Protein AF-A0A2K9P316-F1 (afdb_monomer_lite)

Structure (mmCIF, N/CA/C/O backbone):
data_AF-A0A2K9P316-F1
#
_entry.id   AF-A0A2K9P316-F1
#
loop_
_atom_site.group_PDB
_atom_site.id
_atom_site.type_symbol
_atom_site.label_atom_id
_atom_site.label_alt_id
_atom_site.label_comp_id
_atom_site.label_asym_id
_atom_site.label_entity_id
_atom_site.label_seq_id
_atom_site.pdbx_PDB_ins_code
_atom_site.Cartn_x
_atom_site.Cartn_y
_atom_site.Cartn_z
_atom_site.occupancy
_atom_site.B_iso_or_equiv
_atom_site.auth_seq_id
_atom_site.auth_comp_id
_atom_site.auth_asym_id
_atom_site.auth_atom_id
_atom_site.pdbx_PDB_model_num
ATOM 1 N N . MET A 1 1 ? -3.159 17.919 13.256 1.00 39.56 1 MET A N 1
ATOM 2 C CA . MET A 1 1 ? -1.846 17.721 12.594 1.00 39.56 1 MET A CA 1
ATOM 3 C C . MET A 1 1 ? -1.701 16.246 12.233 1.00 39.56 1 MET A C 1
ATOM 5 O O . MET A 1 1 ? -1.472 15.439 13.125 1.00 39.56 1 MET A O 1
ATOM 9 N N . ASN A 1 2 ? -1.894 15.871 10.963 1.00 51.44 2 ASN A N 1
ATOM 10 C CA . ASN A 1 2 ? -1.737 14.477 10.527 1.00 51.44 2 ASN A CA 1
ATOM 11 C C . ASN A 1 2 ? -0.264 14.069 10.635 1.00 51.44 2 ASN A C 1
ATOM 13 O O . ASN A 1 2 ? 0.562 14.499 9.829 1.00 51.44 2 ASN A O 1
ATOM 17 N N . LYS A 1 3 ? 0.071 13.263 11.650 1.00 60.81 3 LYS A N 1
ATOM 18 C CA . LYS A 1 3 ? 1.403 12.675 11.820 1.00 60.81 3 LYS A CA 1
ATOM 19 C C . LYS A 1 3 ? 1.664 11.732 10.643 1.00 60.81 3 LYS A C 1
ATOM 21 O O . LYS A 1 3 ? 1.243 10.579 10.663 1.00 60.81 3 LYS A O 1
ATOM 26 N N . LYS A 1 4 ? 2.337 12.228 9.601 1.00 72.31 4 LYS A N 1
ATOM 27 C CA . LYS A 1 4 ? 2.866 11.384 8.523 1.00 72.31 4 LYS A CA 1
ATOM 28 C C . LYS A 1 4 ? 3.843 10.394 9.155 1.00 72.31 4 LYS A C 1
ATOM 30 O O . LYS A 1 4 ? 4.818 10.811 9.775 1.00 72.31 4 LYS A O 1
ATOM 35 N N . LYS A 1 5 ? 3.566 9.098 9.031 1.00 79.12 5 LYS A N 1
ATOM 36 C CA . LYS A 1 5 ? 4.488 8.043 9.459 1.00 79.12 5 LYS A CA 1
ATOM 37 C C . LYS A 1 5 ? 5.347 7.633 8.263 1.00 79.12 5 LYS A C 1
ATOM 39 O O . LYS A 1 5 ? 4.820 7.438 7.171 1.00 79.12 5 LYS A O 1
ATOM 44 N N . HIS A 1 6 ? 6.659 7.541 8.465 1.00 85.69 6 HIS A N 1
ATOM 45 C CA . HIS A 1 6 ? 7.586 7.008 7.469 1.00 85.69 6 HIS A CA 1
ATOM 46 C C . HIS A 1 6 ? 7.701 5.493 7.649 1.00 85.69 6 HIS A C 1
ATOM 48 O O . HIS A 1 6 ? 7.913 5.023 8.766 1.00 85.69 6 HIS A O 1
ATOM 54 N N . ILE A 1 7 ? 7.584 4.742 6.555 1.00 85.88 7 ILE A N 1
ATOM 55 C CA . ILE A 1 7 ? 7.770 3.290 6.540 1.00 85.88 7 ILE A CA 1
ATOM 56 C C . ILE A 1 7 ? 9.095 3.013 5.833 1.00 85.88 7 ILE A C 1
ATOM 58 O O . ILE A 1 7 ? 9.274 3.404 4.683 1.00 85.88 7 ILE A O 1
ATOM 62 N N . SER A 1 8 ? 10.021 2.354 6.529 1.00 89.06 8 SER A N 1
ATOM 63 C CA . SER A 1 8 ? 11.252 1.829 5.936 1.00 89.06 8 SER A CA 1
ATOM 64 C C . SER A 1 8 ? 11.129 0.316 5.815 1.00 89.06 8 SER A C 1
ATOM 66 O O . SER A 1 8 ? 10.737 -0.345 6.777 1.00 89.06 8 SER A O 1
ATOM 68 N N . ILE A 1 9 ? 11.441 -0.224 4.640 1.00 88.88 9 ILE A N 1
ATOM 69 C CA . ILE A 1 9 ? 11.358 -1.655 4.337 1.00 88.88 9 ILE A CA 1
ATOM 70 C C . ILE A 1 9 ? 12.753 -2.110 3.919 1.00 88.88 9 ILE A C 1
ATOM 72 O O . ILE A 1 9 ? 13.414 -1.440 3.127 1.00 88.88 9 ILE A O 1
ATOM 76 N N . ARG A 1 10 ? 13.207 -3.242 4.459 1.00 94.50 10 ARG A N 1
ATOM 77 C CA . ARG A 1 10 ? 14.459 -3.876 4.035 1.00 94.50 10 ARG A CA 1
ATOM 78 C C . ARG A 1 10 ? 14.152 -4.889 2.938 1.00 94.50 10 ARG A C 1
ATOM 80 O O . ARG A 1 10 ? 13.363 -5.799 3.163 1.00 94.50 10 ARG A O 1
ATOM 87 N N . VAL A 1 11 ? 14.783 -4.715 1.785 1.00 94.06 11 VAL A N 1
ATOM 88 C CA . VAL A 1 11 ? 14.726 -5.60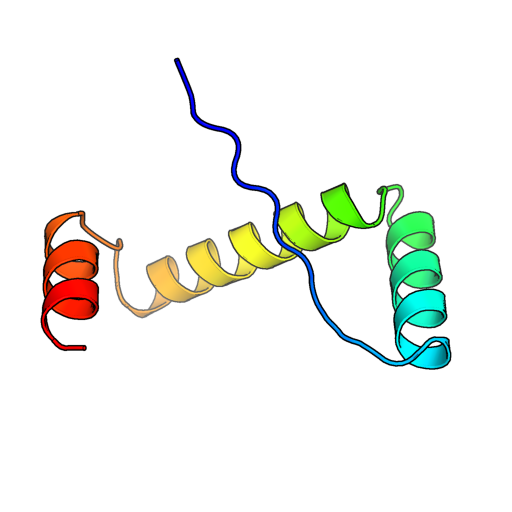8 0.619 1.00 94.06 11 VAL A CA 1
ATOM 89 C C . VAL A 1 11 ? 16.103 -5.632 -0.036 1.00 94.06 11 VAL A C 1
ATOM 91 O O . VAL A 1 11 ? 16.900 -4.715 0.180 1.00 94.06 11 VAL A O 1
ATOM 94 N N . ASP A 1 12 ? 16.398 -6.660 -0.823 1.00 97.25 12 ASP A N 1
ATOM 95 C CA . ASP A 1 12 ? 17.601 -6.668 -1.647 1.00 97.25 12 ASP A CA 1
ATOM 96 C C . ASP A 1 12 ? 17.484 -5.686 -2.827 1.00 97.25 12 ASP A C 1
ATOM 98 O O . ASP A 1 12 ? 16.396 -5.261 -3.237 1.00 97.25 12 ASP A O 1
ATOM 102 N N . SER A 1 13 ? 18.638 -5.302 -3.369 1.00 96.38 13 SER A N 1
ATOM 103 C CA . SER A 1 13 ? 18.725 -4.290 -4.422 1.00 96.38 13 SER A CA 1
ATOM 104 C C . SER A 1 13 ? 18.091 -4.736 -5.742 1.00 96.38 13 SER A C 1
ATOM 106 O O . SER A 1 13 ? 17.538 -3.898 -6.453 1.00 96.38 13 SER A O 1
ATOM 108 N N . ASP A 1 14 ? 18.160 -6.026 -6.089 1.00 98.00 14 ASP A N 1
ATOM 109 C CA . ASP A 1 14 ? 17.600 -6.533 -7.348 1.00 98.00 14 ASP A CA 1
ATOM 110 C C . ASP A 1 14 ? 16.071 -6.459 -7.324 1.00 98.00 14 ASP A C 1
ATOM 112 O O . ASP A 1 14 ? 15.447 -5.901 -8.234 1.0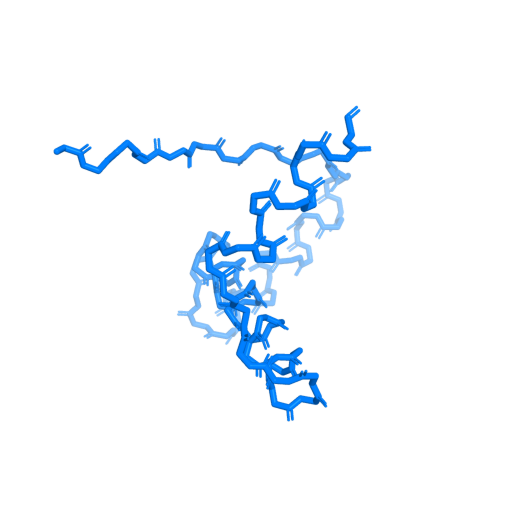0 98.00 14 ASP A O 1
ATOM 116 N N . PHE A 1 15 ? 15.467 -6.914 -6.228 1.00 97.81 15 PHE A N 1
ATOM 117 C CA . PHE A 1 15 ? 14.035 -6.790 -6.002 1.00 97.81 15 PHE A CA 1
ATOM 118 C C . PHE A 1 15 ? 13.575 -5.328 -6.034 1.00 97.81 15 PHE A C 1
ATOM 120 O O . PHE A 1 15 ? 12.595 -4.996 -6.708 1.00 97.81 15 PHE A O 1
ATOM 127 N N . LEU A 1 16 ? 14.303 -4.429 -5.360 1.00 96.69 16 LEU A N 1
ATOM 128 C CA . LEU A 1 16 ? 13.963 -3.006 -5.334 1.00 96.69 16 LEU A CA 1
ATOM 129 C C . LEU A 1 16 ? 14.008 -2.377 -6.736 1.00 96.69 16 LEU A C 1
ATOM 131 O O . LEU A 1 16 ? 13.120 -1.601 -7.097 1.00 96.69 16 LEU A O 1
ATOM 135 N N . ASN A 1 17 ? 15.000 -2.740 -7.549 1.00 97.88 17 ASN A N 1
ATOM 136 C CA . ASN A 1 17 ? 15.116 -2.268 -8.927 1.00 97.88 17 ASN A CA 1
ATOM 137 C C . ASN A 1 17 ? 13.951 -2.753 -9.798 1.00 97.88 17 ASN A C 1
ATOM 139 O O . ASN A 1 17 ? 13.345 -1.948 -10.511 1.00 97.88 17 ASN A O 1
ATOM 143 N N . LYS A 1 18 ? 13.585 -4.039 -9.701 1.00 98.44 18 LYS A N 1
ATOM 144 C CA . LYS A 1 18 ? 12.417 -4.602 -10.402 1.00 98.44 18 LYS A CA 1
ATOM 145 C C . LYS A 1 18 ? 11.125 -3.906 -9.986 1.00 98.44 18 LYS A C 1
ATOM 147 O O . LYS A 1 18 ? 10.313 -3.547 -10.839 1.00 98.44 18 LYS A O 1
ATOM 152 N N . PHE A 1 19 ? 10.960 -3.639 -8.693 1.00 98.06 19 PHE A N 1
ATOM 153 C CA . PHE A 1 19 ? 9.812 -2.896 -8.188 1.00 98.06 19 PHE A CA 1
ATOM 154 C C . PHE A 1 19 ? 9.725 -1.488 -8.798 1.00 98.06 19 PHE A C 1
ATOM 156 O O . PHE A 1 19 ? 8.674 -1.103 -9.313 1.00 98.06 19 PHE A O 1
ATOM 163 N N . TYR A 1 20 ? 10.823 -0.725 -8.801 1.00 97.69 20 TYR A N 1
ATOM 164 C CA . TYR A 1 20 ? 10.834 0.611 -9.404 1.00 97.69 20 TYR A CA 1
ATOM 165 C C . TYR A 1 20 ? 10.619 0.587 -10.919 1.00 97.69 20 TYR A C 1
ATOM 167 O O . TYR A 1 20 ? 9.989 1.506 -11.445 1.00 97.69 20 TYR A O 1
ATOM 175 N N . TYR A 1 21 ? 11.102 -0.444 -11.615 1.00 98.44 21 TYR A N 1
ATOM 176 C CA . TYR A 1 21 ? 10.819 -0.640 -13.035 1.00 98.44 21 TYR A CA 1
ATOM 177 C C . TYR A 1 21 ? 9.309 -0.764 -13.284 1.00 98.44 21 TYR A C 1
ATOM 179 O O . TYR A 1 21 ? 8.753 0.004 -14.068 1.00 98.44 21 TYR A O 1
ATOM 187 N N . VAL A 1 22 ? 8.626 -1.653 -12.553 1.00 98.44 22 VAL A N 1
ATOM 188 C CA . VAL A 1 22 ? 7.169 -1.849 -12.672 1.00 98.44 22 VAL A CA 1
ATOM 189 C C . VAL A 1 22 ? 6.398 -0.594 -12.257 1.00 98.44 22 VAL A C 1
ATOM 191 O O . VAL A 1 22 ? 5.451 -0.200 -12.933 1.00 98.44 22 VAL A O 1
ATOM 194 N N . ALA A 1 23 ? 6.813 0.080 -11.181 1.00 98.31 23 ALA A N 1
ATOM 195 C CA . ALA A 1 23 ? 6.187 1.328 -10.752 1.00 98.31 23 ALA A CA 1
ATOM 196 C C . ALA A 1 23 ? 6.233 2.391 -11.863 1.00 98.31 23 ALA A C 1
ATOM 198 O O . ALA A 1 23 ? 5.206 2.992 -12.179 1.00 98.31 23 ALA A O 1
ATOM 199 N N . ARG A 1 24 ? 7.398 2.570 -12.502 1.00 98.19 24 ARG A N 1
ATOM 200 C CA . ARG A 1 24 ? 7.570 3.507 -13.623 1.00 98.19 24 ARG A CA 1
ATOM 201 C C . ARG A 1 24 ? 6.764 3.098 -14.849 1.00 98.19 24 ARG A C 1
ATOM 203 O O . ARG A 1 24 ? 6.139 3.966 -15.448 1.00 98.19 24 ARG A O 1
ATOM 210 N N . TYR A 1 25 ? 6.745 1.808 -15.188 1.00 98.38 25 TYR A N 1
ATOM 211 C CA . TYR A 1 25 ? 5.903 1.277 -16.265 1.00 98.38 25 TYR A CA 1
ATOM 212 C C . TYR A 1 25 ? 4.424 1.628 -16.040 1.00 98.38 25 TYR A C 1
ATOM 214 O O . TYR A 1 25 ? 3.737 2.074 -16.952 1.00 98.38 25 TYR A O 1
ATOM 222 N N . ASN A 1 26 ? 3.968 1.545 -14.790 1.00 97.62 26 ASN A N 1
ATOM 223 C CA . ASN A 1 26 ? 2.619 1.925 -14.375 1.00 97.62 26 ASN A CA 1
ATOM 224 C C . ASN A 1 26 ? 2.399 3.447 -14.224 1.00 97.62 26 ASN A C 1
ATOM 226 O O . ASN A 1 26 ? 1.350 3.856 -13.720 1.00 97.62 26 ASN A O 1
ATOM 230 N N . GLY A 1 27 ? 3.374 4.292 -14.580 1.00 97.88 27 GLY A N 1
ATOM 231 C CA . GLY A 1 27 ? 3.288 5.752 -14.455 1.00 97.88 27 GLY A CA 1
ATOM 232 C C . GLY A 1 27 ? 3.318 6.275 -13.012 1.00 97.88 27 GLY A C 1
ATOM 233 O O . GLY A 1 27 ? 2.817 7.367 -12.744 1.00 97.88 27 GLY A O 1
ATOM 234 N N . ARG A 1 28 ? 3.868 5.511 -12.058 1.00 96.88 28 ARG A N 1
ATOM 235 C CA . ARG A 1 28 ? 3.904 5.855 -10.626 1.00 96.88 28 ARG A CA 1
ATOM 236 C C . ARG A 1 28 ? 5.334 5.946 -10.087 1.00 96.88 28 ARG A C 1
ATOM 238 O O . ARG A 1 28 ? 6.253 5.273 -10.548 1.00 96.88 28 ARG A O 1
ATOM 245 N N . SER A 1 29 ? 5.522 6.755 -9.043 1.00 97.06 29 SER A N 1
ATOM 246 C CA . SER A 1 29 ? 6.715 6.649 -8.192 1.00 97.06 29 SER A CA 1
ATOM 247 C C . SER A 1 29 ? 6.659 5.357 -7.371 1.00 97.06 29 SER A C 1
ATOM 249 O O . SER A 1 29 ? 5.578 4.803 -7.169 1.00 97.06 29 SER A O 1
ATOM 251 N N . GLY A 1 30 ? 7.793 4.887 -6.841 1.00 95.44 30 GLY A N 1
ATOM 252 C CA . GLY A 1 30 ? 7.792 3.691 -5.988 1.00 95.44 30 GLY A CA 1
ATOM 253 C C . GLY A 1 30 ? 6.875 3.840 -4.772 1.00 95.44 30 GLY A C 1
ATOM 254 O O . GLY A 1 30 ? 6.033 2.983 -4.529 1.00 95.44 30 GLY A O 1
ATOM 255 N N . SER A 1 31 ? 6.939 4.974 -4.067 1.00 93.94 31 SER A N 1
ATOM 256 C CA . SER A 1 31 ? 6.026 5.260 -2.952 1.00 93.94 31 SER A CA 1
ATOM 257 C C . SER A 1 31 ? 4.560 5.322 -3.393 1.00 93.94 31 SER A C 1
ATOM 259 O O . SER A 1 31 ? 3.687 4.833 -2.680 1.00 93.94 31 SER A O 1
ATOM 261 N N . GLY A 1 32 ? 4.280 5.885 -4.575 1.00 96.00 32 GLY A N 1
ATOM 262 C CA . GLY A 1 32 ? 2.932 5.912 -5.143 1.00 96.00 32 GLY A CA 1
ATOM 263 C C . GLY A 1 32 ? 2.408 4.515 -5.481 1.00 96.00 32 GLY A C 1
ATOM 264 O O . GLY A 1 32 ? 1.246 4.217 -5.217 1.00 96.00 32 GLY A O 1
ATOM 265 N N . GLN A 1 33 ? 3.269 3.641 -6.004 1.00 97.50 33 GLN A N 1
ATOM 266 C CA . GLN A 1 33 ? 2.943 2.243 -6.274 1.00 97.50 33 GLN A CA 1
ATOM 267 C C . GLN A 1 33 ? 2.707 1.460 -4.973 1.00 97.50 33 GLN A C 1
ATOM 269 O O . GLN A 1 33 ? 1.731 0.722 -4.902 1.00 97.50 33 GLN A O 1
ATOM 274 N N . ILE A 1 34 ? 3.525 1.651 -3.927 1.00 96.00 34 ILE A N 1
ATOM 275 C CA . ILE A 1 34 ? 3.284 1.034 -2.608 1.00 96.00 34 ILE A CA 1
ATOM 276 C C . ILE A 1 34 ? 1.938 1.485 -2.033 1.00 96.00 34 ILE A C 1
ATOM 278 O O . ILE A 1 34 ? 1.149 0.646 -1.612 1.00 96.00 34 ILE A O 1
ATOM 282 N N . LEU A 1 35 ? 1.641 2.788 -2.056 1.00 95.31 35 LEU A N 1
ATOM 283 C CA . LEU A 1 35 ? 0.370 3.307 -1.544 1.00 95.31 35 LEU A CA 1
ATOM 284 C C . LEU A 1 35 ? -0.831 2.731 -2.302 1.00 95.31 35 LEU A C 1
ATOM 286 O O . LEU A 1 35 ? -1.842 2.407 -1.684 1.00 95.31 35 LEU A O 1
ATOM 290 N N . TYR A 1 36 ? -0.718 2.602 -3.626 1.00 97.06 36 TYR A N 1
ATOM 291 C CA . TYR A 1 36 ? -1.734 1.954 -4.449 1.00 97.0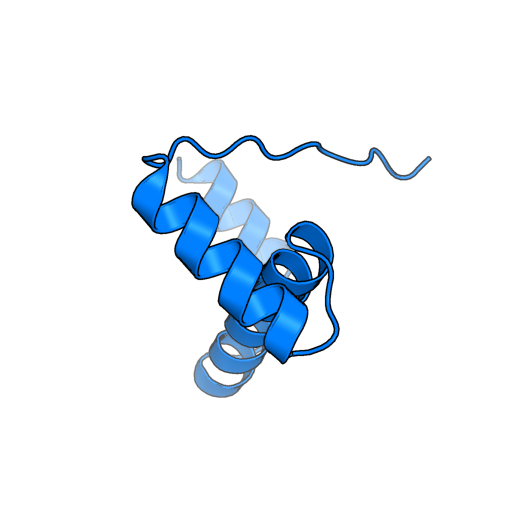6 36 TYR A CA 1
ATOM 292 C C . TYR A 1 36 ? -1.950 0.498 -4.019 1.00 97.06 36 TYR A C 1
ATOM 294 O O . TYR A 1 36 ? -3.076 0.127 -3.712 1.00 97.06 36 TYR A O 1
ATOM 302 N N . LEU A 1 37 ? -0.875 -0.291 -3.912 1.00 97.06 37 LEU A N 1
ATOM 303 C CA . LEU A 1 37 ? -0.951 -1.700 -3.517 1.00 97.06 37 LEU A CA 1
ATOM 304 C C . LEU A 1 37 ? -1.550 -1.884 -2.116 1.00 97.06 37 LEU A C 1
ATOM 306 O O . LEU A 1 37 ? -2.387 -2.759 -1.931 1.00 97.06 37 LEU A O 1
ATOM 310 N N . MET A 1 38 ? -1.168 -1.047 -1.144 1.00 96.88 38 MET A N 1
ATOM 311 C CA . MET A 1 38 ? -1.734 -1.100 0.211 1.00 96.88 38 MET A CA 1
ATOM 312 C C . MET A 1 38 ? -3.239 -0.820 0.215 1.00 96.88 38 MET A C 1
ATOM 314 O O . MET A 1 38 ? -3.975 -1.488 0.931 1.00 96.88 38 MET A O 1
ATOM 318 N N . ARG A 1 39 ? -3.701 0.153 -0.582 1.00 97.12 39 ARG A N 1
ATOM 319 C CA . ARG A 1 39 ? -5.133 0.462 -0.703 1.00 97.12 39 ARG A CA 1
ATOM 320 C C . ARG A 1 39 ? -5.893 -0.673 -1.364 1.00 97.12 39 ARG A C 1
ATOM 322 O O . ARG A 1 39 ? -6.889 -1.101 -0.808 1.00 97.12 39 ARG A O 1
ATOM 329 N N . SER A 1 40 ? -5.387 -1.192 -2.484 1.00 97.75 40 SER A N 1
ATOM 330 C CA . SER A 1 40 ? -6.005 -2.333 -3.163 1.00 97.75 40 SER A CA 1
ATOM 331 C C . SER A 1 40 ? -6.129 -3.538 -2.235 1.00 97.75 40 SER A C 1
ATOM 333 O O . SER A 1 40 ? -7.189 -4.140 -2.173 1.00 97.75 40 SER A O 1
ATOM 335 N N . LEU A 1 41 ? -5.087 -3.832 -1.450 1.00 98.19 41 LEU A N 1
ATOM 336 C CA . LEU A 1 41 ? -5.119 -4.923 -0.478 1.00 98.19 41 LEU A CA 1
ATOM 337 C C . LEU A 1 41 ? -6.197 -4.724 0.599 1.00 98.19 41 LEU A C 1
ATOM 339 O O . LEU A 1 41 ? -6.899 -5.674 0.927 1.00 98.19 41 LEU A O 1
ATOM 343 N N . ILE A 1 42 ? -6.346 -3.506 1.131 1.00 98.12 42 ILE A N 1
ATOM 344 C CA . ILE A 1 42 ? -7.404 -3.190 2.105 1.00 98.12 42 ILE A CA 1
ATOM 345 C C . ILE A 1 42 ? -8.782 -3.292 1.447 1.00 98.12 42 ILE A C 1
ATOM 347 O O . ILE A 1 42 ? -9.667 -3.935 1.997 1.00 98.12 42 ILE A O 1
ATOM 351 N N . ASP A 1 43 ? -8.958 -2.700 0.266 1.00 98.06 43 ASP A N 1
ATOM 352 C CA . ASP A 1 43 ? -10.235 -2.693 -0.449 1.00 98.06 43 ASP A CA 1
ATOM 353 C C . ASP A 1 43 ? -10.701 -4.114 -0.782 1.00 98.06 43 ASP A C 1
ATOM 355 O O . ASP A 1 43 ? -11.886 -4.417 -0.667 1.00 98.06 43 ASP A O 1
ATOM 359 N N . ASP A 1 44 ? -9.786 -4.984 -1.208 1.00 98.31 44 ASP A N 1
ATOM 360 C CA . ASP A 1 44 ? -10.104 -6.369 -1.550 1.00 98.31 44 ASP A CA 1
ATOM 361 C C . ASP A 1 44 ? -10.435 -7.189 -0.300 1.00 98.31 44 ASP A C 1
ATOM 363 O O . ASP A 1 44 ? -11.440 -7.899 -0.293 1.00 98.31 44 ASP A O 1
ATOM 367 N N . PHE A 1 45 ? -9.684 -7.004 0.790 1.00 98.25 45 PHE A N 1
ATOM 368 C CA . PHE A 1 45 ? -10.008 -7.613 2.079 1.00 98.25 45 PHE A CA 1
ATOM 369 C C . PHE A 1 45 ? -11.388 -7.169 2.588 1.00 98.25 45 PHE A C 1
ATOM 371 O O . PHE A 1 45 ? -12.198 -7.997 2.996 1.00 98.25 45 PHE A O 1
ATOM 378 N N . GLU A 1 46 ? -11.696 -5.871 2.519 1.00 98.12 46 GLU A N 1
ATOM 379 C CA . GLU A 1 46 ? -12.975 -5.335 2.990 1.00 98.12 46 GLU A CA 1
ATOM 380 C C . GLU A 1 46 ? -14.177 -5.785 2.148 1.00 98.12 4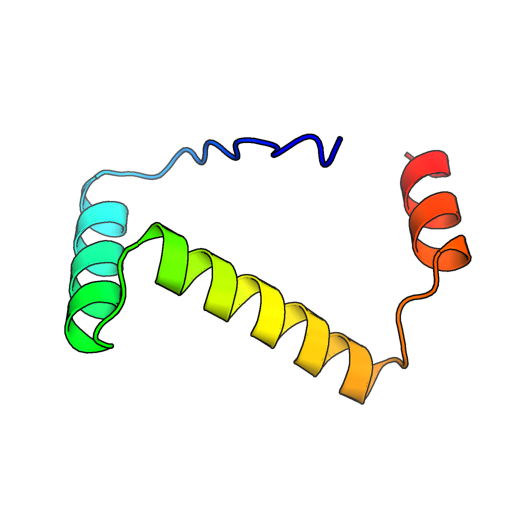6 GLU A C 1
ATOM 382 O O . GLU A 1 46 ? -15.295 -5.862 2.661 1.00 98.12 46 GLU A O 1
ATOM 387 N N . LYS A 1 47 ? -13.977 -6.080 0.856 1.00 98.06 47 LYS A N 1
ATOM 388 C CA . LYS A 1 47 ? -15.024 -6.668 0.003 1.00 98.06 47 LYS A CA 1
ATOM 389 C C . LYS A 1 47 ? -15.349 -8.103 0.411 1.00 98.06 47 LYS A C 1
ATOM 391 O O . LYS A 1 47 ? -16.507 -8.495 0.312 1.00 98.06 47 LYS A O 1
ATOM 396 N N . GLU A 1 48 ? -14.345 -8.873 0.823 1.00 98.19 48 GLU A N 1
ATOM 397 C CA . GLU A 1 48 ? -14.501 -10.286 1.178 1.00 98.19 48 GLU A CA 1
ATOM 398 C C . GLU A 1 48 ? -14.986 -10.479 2.622 1.00 98.19 48 GLU A C 1
ATOM 400 O O . GLU A 1 48 ? -15.861 -11.306 2.876 1.00 98.19 48 GLU A O 1
ATOM 405 N N . HIS A 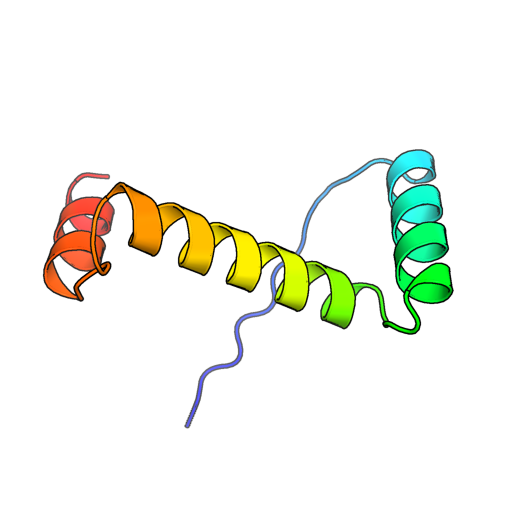1 49 ? -14.458 -9.695 3.564 1.00 97.38 49 HIS A N 1
ATOM 406 C CA . HIS A 1 49 ? -14.668 -9.898 5.002 1.00 97.38 49 HIS A CA 1
ATOM 407 C C . HIS A 1 49 ? -15.548 -8.833 5.671 1.00 97.38 49 HIS A C 1
ATOM 409 O O . HIS A 1 49 ? -15.917 -8.987 6.834 1.00 97.38 49 HIS A O 1
ATOM 415 N N . GLY A 1 50 ? -15.916 -7.775 4.945 1.00 96.94 50 GLY A N 1
ATOM 416 C CA . GLY A 1 50 ? -16.606 -6.611 5.495 1.00 96.94 50 GLY A CA 1
ATOM 417 C C . GLY A 1 50 ? -15.648 -5.484 5.890 1.00 96.94 50 GLY A C 1
ATOM 418 O O . GLY A 1 50 ? -14.430 -5.647 5.921 1.00 96.94 50 GLY A O 1
ATOM 419 N N . LYS A 1 51 ? -16.211 -4.298 6.153 1.00 97.62 51 LYS A N 1
ATOM 420 C CA . LYS A 1 51 ? -15.439 -3.091 6.484 1.00 97.62 51 LYS A CA 1
ATOM 421 C C . LYS A 1 51 ? -14.661 -3.264 7.783 1.00 97.62 51 LYS A C 1
ATOM 423 O O . LYS A 1 51 ? -15.233 -3.693 8.778 1.00 97.62 51 LYS A O 1
ATOM 428 N N . ILE A 1 52 ? -13.394 -2.857 7.768 1.00 97.50 52 ILE A N 1
ATOM 429 C CA . ILE A 1 52 ? -12.552 -2.835 8.961 1.00 97.50 52 ILE A CA 1
ATOM 430 C C . ILE A 1 52 ? -13.002 -1.653 9.817 1.00 97.50 52 ILE A C 1
ATOM 432 O O . ILE A 1 52 ? -12.942 -0.494 9.396 1.00 97.50 52 ILE A O 1
ATOM 436 N N . THR A 1 53 ? -13.451 -1.946 11.030 1.00 97.19 53 THR A N 1
ATOM 437 C CA . THR A 1 53 ? -13.899 -0.937 11.989 1.00 97.19 53 THR A C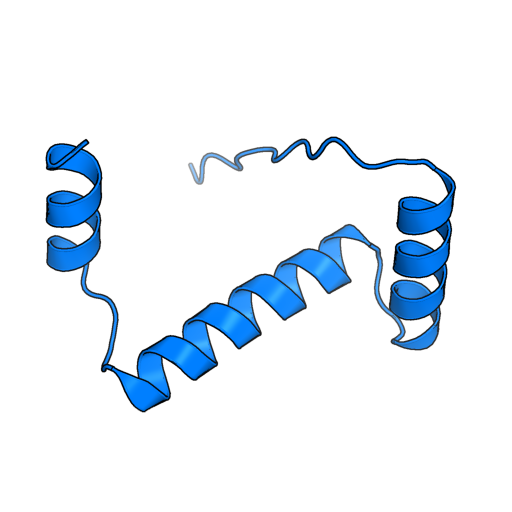A 1
ATOM 438 C C . THR A 1 53 ? -12.746 -0.471 12.890 1.00 97.19 53 THR A C 1
ATOM 440 O O . THR A 1 53 ? -11.725 -1.160 13.014 1.00 97.19 53 THR A O 1
ATOM 443 N N . PRO A 1 54 ? -12.854 0.707 13.534 1.00 95.69 54 PRO A N 1
ATOM 444 C CA . PRO A 1 54 ? -11.911 1.111 14.576 1.00 95.69 54 PRO A CA 1
ATOM 445 C C . PRO A 1 54 ? -11.784 0.072 15.698 1.00 95.69 54 PRO A C 1
ATOM 447 O O . PRO A 1 54 ? -10.676 -0.171 16.173 1.00 95.69 54 PRO A O 1
ATOM 450 N N . GLU A 1 55 ? -12.889 -0.579 16.064 1.00 95.56 55 GLU A N 1
ATOM 451 C CA . GLU A 1 55 ? -12.944 -1.613 17.094 1.00 95.56 55 GLU A CA 1
ATOM 452 C C . GLU A 1 55 ? -12.129 -2.855 16.699 1.00 95.56 55 GLU A C 1
ATOM 454 O O . GLU A 1 55 ? -11.397 -3.394 17.532 1.00 95.56 55 GLU A O 1
ATOM 459 N N . ASP A 1 56 ? -12.174 -3.267 15.425 1.00 95.62 56 ASP A N 1
ATOM 460 C CA . ASP A 1 56 ? -11.350 -4.372 14.907 1.00 95.62 56 ASP A CA 1
ATOM 461 C C . ASP A 1 56 ? -9.852 -4.054 15.024 1.00 95.62 56 ASP A C 1
ATOM 463 O O . ASP A 1 56 ? -9.047 -4.895 15.436 1.00 95.62 56 ASP A O 1
ATOM 467 N N . ILE A 1 57 ? -9.468 -2.816 14.691 1.00 94.94 57 ILE A N 1
ATOM 468 C CA . ILE A 1 57 ? -8.075 -2.357 14.765 1.00 94.94 57 ILE A CA 1
ATOM 469 C C . ILE A 1 57 ? -7.608 -2.301 16.222 1.00 94.94 57 ILE A C 1
ATOM 471 O O . ILE A 1 57 ? -6.513 -2.774 16.531 1.00 94.94 57 ILE A O 1
ATOM 475 N N . GLU A 1 58 ? -8.412 -1.731 17.121 1.00 94.38 58 GLU A N 1
ATOM 476 C CA . GLU A 1 58 ? -8.087 -1.657 18.548 1.00 94.38 58 GLU A CA 1
ATOM 477 C C . GLU A 1 58 ? -7.983 -3.050 19.172 1.00 94.38 58 GLU A C 1
ATOM 479 O O . GLU A 1 58 ? -7.017 -3.327 19.885 1.00 94.38 58 GLU A O 1
ATOM 484 N N . SER A 1 59 ? -8.920 -3.948 18.858 1.00 94.44 59 SER A N 1
ATOM 485 C CA . SER A 1 59 ? -8.880 -5.340 19.309 1.00 94.44 59 SER A CA 1
ATOM 486 C C . SER A 1 59 ? -7.594 -6.036 18.854 1.00 94.44 59 SER A C 1
ATOM 488 O O . SER A 1 59 ? -6.879 -6.615 19.676 1.00 94.44 59 SER A O 1
ATOM 490 N N . PHE A 1 60 ? -7.230 -5.900 17.574 1.00 93.06 60 PHE A N 1
ATOM 491 C CA . PHE A 1 60 ? -6.004 -6.484 17.035 1.00 93.06 60 PHE A CA 1
ATOM 492 C C . PHE A 1 60 ? -4.742 -5.930 17.710 1.00 93.06 60 PHE A C 1
ATOM 494 O O . PHE A 1 60 ? -3.861 -6.698 18.098 1.00 93.06 60 PHE A O 1
ATOM 501 N N . LEU A 1 61 ? -4.643 -4.608 17.880 1.00 90.38 61 LEU A N 1
ATOM 502 C CA . LEU A 1 61 ? -3.462 -3.974 18.471 1.00 90.38 61 LEU A CA 1
ATOM 503 C C . LEU A 1 61 ? -3.301 -4.276 19.964 1.00 90.38 61 LEU A C 1
ATOM 505 O O . LEU A 1 61 ? -2.168 -4.382 20.420 1.00 90.38 61 LEU A O 1
ATOM 509 N N . ASN A 1 62 ? -4.402 -4.428 20.702 1.00 88.75 62 ASN A N 1
ATOM 510 C CA . ASN A 1 62 ? -4.380 -4.750 22.132 1.00 88.75 62 ASN A CA 1
ATOM 511 C C . ASN A 1 62 ? -4.190 -6.250 22.412 1.00 88.75 62 ASN A C 1
ATOM 513 O O . ASN A 1 62 ? -3.847 -6.626 23.529 1.00 88.75 62 ASN A O 1
ATOM 517 N N . SER A 1 63 ? -4.418 -7.109 21.415 1.00 80.31 63 SER A N 1
ATOM 518 C CA . SER A 1 63 ? -4.183 -8.557 21.514 1.00 80.31 63 SER A CA 1
ATOM 519 C C . SER A 1 63 ? -2.706 -8.965 21.393 1.00 80.31 63 SER A C 1
ATOM 521 O O . SER A 1 63 ? -2.386 -10.147 21.529 1.00 80.31 63 SER A O 1
ATOM 523 N N . LYS A 1 64 ? -1.815 -8.006 21.116 1.00 53.88 64 LYS A N 1
ATOM 524 C CA . LYS A 1 64 ? -0.403 -8.214 20.790 1.00 53.88 64 LYS A CA 1
ATOM 525 C C . LYS A 1 64 ? 0.517 -7.573 21.822 1.00 53.88 64 LYS A C 1
ATOM 527 O O . LYS A 1 64 ? 1.566 -8.192 22.104 1.00 53.88 64 LYS A O 1
#

Radius of gyration: 15.32 Å; chains: 1; bounding box: 35×28×38 Å

Foldseek 3Di:
DPPDDDDDDDDDPVVVVVLQVVQVVVVHGSVRVVVVVVVVVQVVCCVVPNHDDPVNVVVVVVVD

Secondary structure (DSSP, 8-state):
---PPP------HHHHHHHHHHHHHTT--HHHHHHHHHHHHHHHHHHHH-PPPHHHHHHHHHT-

Organism: NCBI:txid1981510

pLDDT: mean 92.34, std 11.83, range [39.56, 98.44]

InterPro domains:
  IPR010985 Ribbon-helix-helix [SSF47598] (2-53)

Sequence (64 aa):
MNKKKHISIRVDSDFLNKFYYVARYNGRSGSGQILYLMRSLIDDFEKEHGKITPEDIESFLNSK